Protein AF-A0A7J9TD72-F1 (afdb_monomer_lite)

Sequence (178 aa):
MTPKFLLITAFLVMVILLISGCVNEEKKDEHGLTIIENVEFSEDEKAKLSSLIENIPEEVKQEFNIKYEAWKETLDNPNLRIHSNPGMFTQSRQYEEFLSFCKEQDKTIWPLLFQKYERGDELVGRTLVNLTYNEYGSLLDEIRQESAKERYTAEGTYIAPSEDAIRMKYIKKLLALI

Structure (mmCIF, N/CA/C/O backbone):
data_AF-A0A7J9TD72-F1
#
_entry.id   AF-A0A7J9TD72-F1
#
loop_
_atom_site.group_PDB
_atom_site.id
_atom_site.type_symbol
_atom_site.label_atom_id
_atom_site.label_alt_id
_atom_site.label_comp_id
_atom_site.label_asym_id
_atom_site.label_entity_id
_atom_site.label_seq_id
_atom_site.pdbx_PDB_ins_code
_atom_site.Cartn_x
_atom_site.Cartn_y
_atom_site.Cartn_z
_atom_site.occupancy
_atom_site.B_iso_or_equiv
_atom_site.auth_seq_id
_atom_site.auth_comp_id
_atom_site.auth_asym_id
_atom_site.auth_atom_id
_atom_site.pdbx_PDB_model_num
ATOM 1 N N . MET A 1 1 ? 32.103 6.040 48.381 1.00 39.16 1 MET A N 1
ATOM 2 C CA . MET A 1 1 ? 32.129 6.828 47.128 1.00 39.16 1 MET A CA 1
ATOM 3 C C . MET A 1 1 ? 31.887 5.843 45.987 1.00 39.16 1 MET A C 1
ATOM 5 O O . MET A 1 1 ? 32.727 4.990 45.790 1.00 39.16 1 MET A O 1
ATOM 9 N N . THR A 1 2 ? 30.763 5.749 45.285 1.00 39.28 2 THR A N 1
ATOM 10 C CA . THR A 1 2 ? 29.435 6.377 45.365 1.00 39.28 2 THR A CA 1
ATOM 11 C C . THR A 1 2 ? 28.511 5.481 44.523 1.00 39.28 2 THR A C 1
ATOM 13 O O . THR A 1 2 ? 28.881 5.181 43.389 1.00 39.28 2 THR A O 1
ATOM 16 N N . PRO A 1 3 ? 27.316 5.092 44.997 1.00 42.97 3 PRO A N 1
ATOM 17 C CA . PRO A 1 3 ? 26.361 4.267 44.250 1.00 42.97 3 PRO A CA 1
ATOM 18 C C . PRO A 1 3 ? 25.538 5.130 43.272 1.00 42.97 3 PRO A C 1
ATOM 20 O O . PRO A 1 3 ? 24.316 5.060 43.236 1.00 42.97 3 PRO A O 1
ATOM 23 N N . LYS A 1 4 ? 26.202 6.025 42.527 1.00 41.34 4 LYS A N 1
ATOM 24 C CA . LYS A 1 4 ? 25.536 7.047 41.697 1.00 41.34 4 LYS A CA 1
ATOM 25 C C . LYS A 1 4 ? 25.408 6.667 40.220 1.00 41.34 4 LYS A C 1
ATOM 27 O O . LYS A 1 4 ? 24.563 7.232 39.543 1.00 41.34 4 LYS A O 1
ATOM 32 N N . PHE A 1 5 ? 26.184 5.700 39.727 1.00 38.22 5 PHE A N 1
ATOM 33 C CA . PHE A 1 5 ? 26.177 5.354 38.298 1.00 38.22 5 PHE A CA 1
ATOM 34 C C . PHE A 1 5 ? 25.065 4.381 37.884 1.00 38.22 5 PHE A C 1
ATOM 36 O O . PHE A 1 5 ? 24.598 4.465 36.755 1.00 38.22 5 PHE A O 1
ATOM 43 N N . LEU A 1 6 ? 24.576 3.524 38.789 1.00 40.19 6 LEU A N 1
ATOM 44 C CA . LEU A 1 6 ? 23.451 2.623 38.490 1.00 40.19 6 LEU A CA 1
ATOM 45 C C . LEU A 1 6 ? 22.074 3.304 38.575 1.00 40.19 6 LEU A C 1
ATOM 47 O O . LEU A 1 6 ? 21.118 2.818 37.981 1.00 40.19 6 LEU A O 1
ATOM 51 N N . LEU A 1 7 ? 21.961 4.434 39.281 1.00 42.06 7 LEU A N 1
ATOM 52 C CA . LEU A 1 7 ? 20.689 5.157 39.399 1.00 42.06 7 LEU A CA 1
ATOM 53 C C . LEU A 1 7 ? 20.372 5.999 38.150 1.00 42.06 7 LEU A C 1
ATOM 55 O O . LEU A 1 7 ? 19.205 6.205 37.834 1.00 42.06 7 LEU A O 1
ATOM 59 N N . ILE A 1 8 ? 21.399 6.469 37.431 1.00 41.84 8 ILE A N 1
ATOM 60 C CA . ILE A 1 8 ? 21.234 7.357 36.268 1.00 41.84 8 ILE A CA 1
ATOM 61 C C . ILE A 1 8 ? 20.749 6.575 35.040 1.00 41.84 8 ILE A C 1
ATOM 63 O O . ILE A 1 8 ? 19.902 7.070 34.302 1.00 41.84 8 ILE A O 1
ATOM 67 N N . THR A 1 9 ? 21.203 5.334 34.847 1.00 43.06 9 THR A N 1
ATOM 68 C CA . THR A 1 9 ? 20.727 4.480 33.746 1.00 43.06 9 THR A CA 1
ATOM 69 C C . THR A 1 9 ? 19.297 3.990 33.966 1.00 43.06 9 THR A C 1
ATOM 71 O O . THR A 1 9 ? 18.524 3.959 33.014 1.00 43.06 9 THR A O 1
ATOM 74 N N . ALA A 1 10 ? 18.898 3.705 35.210 1.00 41.12 10 ALA A N 1
ATOM 75 C CA . ALA A 1 10 ? 17.510 3.360 35.524 1.00 41.12 10 ALA A CA 1
ATOM 76 C C . ALA A 1 10 ? 16.548 4.548 35.319 1.00 41.12 10 ALA A C 1
ATOM 78 O O . ALA A 1 10 ? 15.456 4.360 34.789 1.00 41.12 10 ALA A O 1
ATOM 79 N N . PHE A 1 11 ? 16.963 5.776 35.657 1.00 40.00 11 PHE A N 1
ATOM 80 C CA . PHE A 1 11 ? 16.148 6.974 35.414 1.00 40.00 11 PHE A CA 1
ATOM 81 C C . PHE A 1 11 ? 16.040 7.326 33.925 1.00 40.00 11 PHE A C 1
ATOM 83 O O . PHE A 1 11 ? 14.970 7.728 33.480 1.00 40.00 11 PHE A O 1
ATOM 90 N N . LEU A 1 12 ? 17.101 7.136 33.132 1.00 37.69 12 LEU A N 1
ATOM 91 C CA . LEU A 1 12 ? 17.058 7.422 31.694 1.00 37.69 12 LEU A CA 1
ATOM 92 C C . LEU A 1 12 ? 16.173 6.418 30.933 1.00 37.69 12 LEU A C 1
ATOM 94 O O . LEU A 1 12 ? 15.412 6.817 30.059 1.00 37.69 12 LEU A O 1
ATOM 98 N N . VAL A 1 13 ? 16.207 5.133 31.308 1.00 42.00 13 VAL A N 1
ATOM 99 C CA . VAL A 1 13 ? 15.329 4.104 30.719 1.00 42.00 13 VAL A CA 1
ATOM 100 C C . VAL A 1 13 ? 13.871 4.305 31.151 1.00 42.00 13 VAL A C 1
ATOM 102 O O . VAL A 1 13 ? 12.967 4.125 30.342 1.00 42.00 13 VAL A O 1
ATOM 105 N N . MET A 1 14 ? 13.624 4.763 32.382 1.00 34.91 14 MET A N 1
ATOM 106 C CA . MET A 1 14 ? 12.268 5.061 32.858 1.00 34.91 14 MET A CA 1
ATOM 107 C C . MET A 1 14 ? 11.686 6.343 32.234 1.00 34.91 14 MET A C 1
ATOM 109 O O . MET A 1 14 ? 10.490 6.392 31.975 1.00 34.91 14 MET A O 1
ATOM 113 N N . VAL A 1 15 ? 12.512 7.351 31.921 1.00 36.28 15 VAL A N 1
ATOM 114 C CA . VAL A 1 15 ? 12.070 8.560 31.196 1.00 36.28 15 VAL A CA 1
ATOM 115 C C . VAL A 1 15 ? 11.823 8.271 29.710 1.00 36.28 15 VAL A C 1
ATOM 117 O O . VAL A 1 15 ? 10.880 8.818 29.149 1.00 36.28 15 VAL A O 1
ATOM 120 N N . ILE A 1 16 ? 12.576 7.359 29.084 1.00 36.72 16 ILE A N 1
ATOM 121 C CA . ILE A 1 16 ? 12.292 6.909 27.707 1.00 36.72 16 ILE A CA 1
ATOM 122 C C . ILE A 1 16 ? 11.006 6.063 27.657 1.00 36.72 16 ILE A C 1
ATOM 124 O O . ILE A 1 16 ? 10.198 6.231 26.747 1.00 36.72 16 ILE A O 1
ATOM 128 N N . LEU A 1 17 ? 10.745 5.230 28.671 1.00 32.09 17 LEU A N 1
ATOM 129 C CA . LEU A 1 17 ? 9.499 4.455 28.772 1.00 32.09 17 LEU A CA 1
ATOM 130 C C . LEU A 1 17 ? 8.261 5.303 29.122 1.00 32.09 17 LEU A C 1
ATOM 132 O O . LEU A 1 17 ? 7.143 4.854 28.889 1.00 32.09 17 LEU A O 1
ATOM 136 N N . LEU A 1 18 ? 8.435 6.524 29.640 1.00 29.31 18 LEU A N 1
ATOM 137 C CA . LEU A 1 18 ? 7.330 7.434 29.974 1.00 29.31 18 LEU A CA 1
ATOM 138 C C . LEU A 1 18 ? 6.927 8.382 28.830 1.00 29.31 18 LEU A C 1
ATOM 140 O O . LEU A 1 18 ? 5.897 9.039 28.945 1.00 29.31 18 LEU A O 1
ATOM 144 N N . ILE A 1 19 ? 7.685 8.436 27.727 1.00 37.47 19 ILE A N 1
ATOM 145 C CA . ILE A 1 19 ? 7.342 9.254 26.543 1.00 37.47 19 ILE A CA 1
ATOM 146 C C . ILE A 1 19 ? 6.646 8.417 25.453 1.00 37.47 19 ILE A C 1
ATOM 148 O O . ILE A 1 19 ? 5.961 8.968 24.601 1.00 37.47 19 ILE A O 1
ATOM 152 N N . SER A 1 20 ? 6.710 7.083 25.516 1.00 36.78 20 SER A N 1
ATOM 153 C CA . SER A 1 20 ? 6.020 6.197 24.561 1.00 36.78 20 SER A CA 1
ATOM 154 C C . SER A 1 20 ? 4.593 5.818 24.986 1.00 36.78 20 SER A C 1
ATOM 156 O O . SER A 1 20 ? 4.049 4.808 24.538 1.00 36.78 20 SER A O 1
ATOM 158 N N . GLY A 1 21 ? 3.978 6.604 25.871 1.00 31.91 21 GLY A N 1
ATOM 159 C CA . GLY A 1 21 ? 2.537 6.558 26.074 1.00 31.91 21 GLY A CA 1
ATOM 160 C C . GLY A 1 21 ? 1.872 7.292 24.922 1.00 31.91 21 GLY A C 1
ATOM 161 O O . GLY A 1 21 ? 1.885 8.513 24.929 1.00 31.91 21 GLY A O 1
ATOM 162 N N . CYS A 1 22 ? 1.353 6.537 23.951 1.00 35.88 22 CYS A N 1
ATOM 163 C CA . CYS A 1 22 ? 0.403 6.927 22.905 1.00 35.88 22 CYS A CA 1
ATOM 164 C C . CYS A 1 22 ? -0.068 8.391 22.964 1.00 35.88 22 CYS A C 1
ATOM 166 O O . CYS A 1 22 ? -1.160 8.675 23.456 1.00 35.88 22 CYS A O 1
ATOM 168 N N . VAL A 1 23 ? 0.727 9.322 22.439 1.00 31.23 23 VAL A N 1
ATOM 169 C CA . VAL A 1 23 ? 0.211 10.634 22.057 1.00 31.23 23 VAL A CA 1
ATOM 170 C C . VAL A 1 23 ? 0.023 10.573 20.553 1.00 31.23 23 VAL A C 1
ATOM 172 O O . VAL A 1 23 ? 0.911 10.924 19.785 1.00 31.23 23 VAL A O 1
ATOM 175 N N . ASN A 1 24 ? -1.149 10.082 20.142 1.00 42.00 24 ASN A N 1
ATOM 176 C CA . ASN A 1 24 ? -1.701 10.463 18.851 1.00 42.00 24 ASN A CA 1
ATOM 177 C C . ASN A 1 24 ? -1.865 11.983 18.926 1.00 42.00 24 ASN A C 1
ATOM 179 O O . ASN A 1 24 ? -2.716 12.467 19.673 1.00 42.00 24 ASN A O 1
ATOM 183 N N . GLU A 1 25 ? -1.024 12.750 18.237 1.00 39.91 25 GLU A N 1
ATOM 184 C CA . GLU A 1 25 ? -1.244 14.190 18.123 1.00 39.91 25 GLU A CA 1
ATOM 185 C C . GLU A 1 25 ? -2.532 14.416 17.318 1.00 39.91 25 GLU A C 1
ATOM 187 O O . GLU A 1 25 ? -2.548 14.417 16.088 1.00 39.91 25 GLU A O 1
ATOM 192 N N . GLU A 1 26 ? -3.651 14.551 18.030 1.00 53.72 26 GLU A N 1
ATOM 193 C CA . GLU A 1 26 ? -4.942 14.914 17.459 1.00 53.72 26 GLU A CA 1
ATOM 194 C C . GLU A 1 26 ? -4.851 16.332 16.889 1.00 53.72 26 GLU A C 1
ATOM 196 O O . GLU A 1 26 ? -4.819 17.322 17.626 1.00 53.72 26 GLU A O 1
ATOM 201 N N . LYS A 1 27 ? -4.840 16.454 15.559 1.00 53.47 27 LYS A N 1
ATOM 202 C CA . LYS A 1 27 ? -5.007 17.754 14.906 1.00 53.47 27 LYS A CA 1
ATOM 203 C C . LYS A 1 27 ? -6.467 18.182 15.052 1.00 53.47 27 LYS A C 1
ATOM 205 O O . LYS A 1 27 ? -7.355 17.615 14.412 1.00 53.47 27 LYS A O 1
ATOM 210 N N . LYS A 1 28 ? -6.702 19.171 15.915 1.00 57.25 28 LYS A N 1
ATOM 211 C CA . LYS A 1 28 ? -8.004 19.821 16.110 1.00 57.25 28 LYS A CA 1
ATOM 212 C C . LYS A 1 28 ? -8.121 21.043 15.203 1.00 57.25 28 LYS A C 1
ATOM 214 O O . LYS A 1 28 ? -7.127 21.733 14.976 1.00 57.25 28 LYS A O 1
ATOM 219 N N . ASP A 1 29 ? -9.319 21.304 14.683 1.00 62.62 29 ASP A N 1
ATOM 220 C CA . ASP A 1 29 ? -9.607 22.588 14.036 1.00 62.62 29 ASP A CA 1
ATOM 221 C C . ASP A 1 29 ? -9.551 23.745 15.054 1.00 62.62 29 ASP A C 1
ATOM 223 O O . ASP A 1 29 ? -9.560 23.526 16.267 1.00 62.62 29 ASP A O 1
ATOM 227 N N . GLU A 1 30 ? -9.486 24.993 14.575 1.00 56.44 30 GLU A N 1
ATOM 228 C CA . GLU A 1 30 ? -9.341 26.201 15.416 1.00 56.44 30 GLU A CA 1
ATOM 229 C C . GLU A 1 30 ? -10.465 26.381 16.458 1.00 56.44 30 GLU A C 1
ATOM 231 O O . GLU A 1 30 ? -10.365 27.218 17.356 1.00 56.44 30 GLU A O 1
ATOM 236 N N . HIS A 1 31 ? -11.533 25.587 16.359 1.00 59.22 31 HIS A N 1
ATOM 237 C CA . HIS A 1 31 ? -12.685 25.618 17.250 1.00 59.22 31 HIS A CA 1
ATOM 238 C C . HIS A 1 31 ? -12.774 24.398 18.181 1.00 59.22 31 HIS A C 1
ATOM 240 O O . HIS A 1 31 ? -13.620 24.391 19.074 1.00 59.22 31 HIS A O 1
ATOM 246 N N . GLY A 1 32 ? -11.911 23.388 18.018 1.00 63.19 32 GLY A N 1
ATOM 247 C CA . GLY A 1 32 ? -11.932 22.152 18.806 1.00 63.19 32 GLY A CA 1
ATOM 248 C C . GLY A 1 32 ? -13.174 21.285 18.575 1.00 63.19 32 GLY A C 1
ATOM 249 O O . GLY A 1 32 ? -13.453 20.407 19.389 1.00 63.19 32 GLY A O 1
ATOM 250 N N . LEU A 1 33 ? -13.924 21.546 17.500 1.00 70.00 33 LEU A N 1
ATOM 251 C CA . LEU A 1 33 ? -15.187 20.875 17.169 1.00 70.00 33 LEU A CA 1
ATOM 252 C C . LEU A 1 33 ? -14.975 19.687 16.225 1.00 70.00 33 LEU A C 1
ATOM 254 O O . LEU A 1 33 ? -15.833 18.802 16.154 1.00 70.00 33 LEU A O 1
ATOM 258 N N . THR A 1 34 ? -13.824 19.655 15.550 1.00 76.50 34 THR A N 1
ATOM 259 C CA . THR A 1 34 ? -13.423 18.574 14.651 1.00 76.50 34 THR A CA 1
ATOM 260 C C . THR A 1 34 ? -12.056 18.026 15.033 1.00 76.50 34 THR A C 1
ATOM 262 O O . THR A 1 34 ? -11.097 18.782 15.193 1.00 76.50 34 THR A O 1
ATOM 265 N N . ILE A 1 35 ? -11.956 16.701 15.111 1.00 82.62 35 ILE A N 1
ATOM 266 C CA . ILE A 1 35 ? -10.694 15.961 15.183 1.00 82.62 35 ILE A CA 1
ATOM 267 C C . ILE A 1 35 ? -10.451 15.337 13.808 1.00 82.62 35 ILE A C 1
ATOM 269 O O . ILE A 1 35 ? -11.309 14.618 13.290 1.00 82.62 35 ILE A O 1
ATOM 273 N N . ILE A 1 36 ? -9.293 15.610 13.206 1.00 83.25 36 ILE A N 1
ATOM 274 C CA . ILE A 1 36 ? -8.854 14.887 12.008 1.00 83.25 36 ILE A CA 1
ATOM 275 C C . ILE A 1 36 ? -8.334 13.529 12.463 1.00 83.25 36 ILE A C 1
ATOM 277 O O . ILE A 1 36 ? -7.409 13.456 13.272 1.00 83.25 36 ILE A O 1
ATOM 281 N N . GLU A 1 37 ? -8.929 12.458 11.945 1.00 85.88 37 GLU A N 1
ATOM 282 C CA . GLU A 1 37 ? -8.483 11.111 12.271 1.00 85.88 37 GLU A CA 1
ATOM 283 C C . GLU A 1 37 ? -7.032 10.900 11.810 1.00 85.88 37 GLU A C 1
ATOM 285 O O . GLU A 1 37 ? -6.706 11.124 10.638 1.00 85.88 37 GLU A O 1
ATOM 290 N N . ASN A 1 38 ? -6.185 10.446 12.738 1.00 87.69 38 ASN A N 1
ATOM 291 C CA . ASN A 1 38 ? -4.838 9.955 12.474 1.00 87.69 38 ASN A CA 1
ATOM 292 C C . ASN A 1 38 ? -4.771 8.469 12.838 1.00 87.69 38 ASN A C 1
ATOM 294 O O . ASN A 1 38 ? -5.248 8.061 13.898 1.00 87.69 38 ASN A O 1
ATOM 298 N N . VAL A 1 39 ? -4.189 7.661 11.957 1.00 92.06 39 VAL A N 1
ATOM 299 C CA . VAL A 1 39 ? -4.042 6.217 12.144 1.00 92.06 39 VAL A CA 1
ATOM 300 C C . VAL A 1 39 ? -2.599 5.870 11.849 1.00 92.06 39 VAL A C 1
ATOM 302 O O . VAL A 1 39 ? -2.078 6.233 10.800 1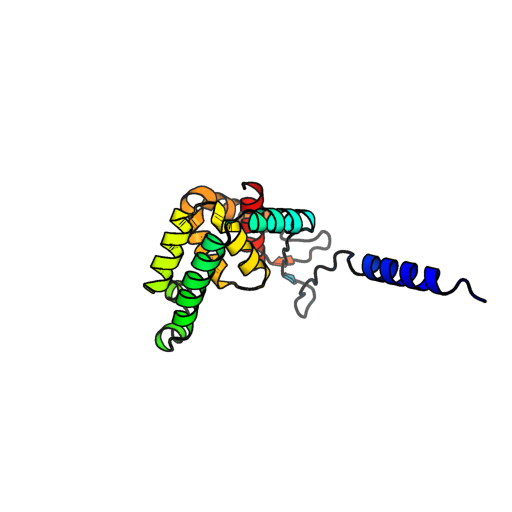.00 92.06 39 VAL A O 1
ATOM 305 N N . GLU A 1 40 ? -1.984 5.123 12.756 1.00 94.50 40 GLU A N 1
ATOM 306 C CA . GLU A 1 40 ? -0.602 4.665 12.645 1.00 94.50 40 GLU A CA 1
ATOM 307 C C . GLU A 1 40 ? -0.527 3.155 12.896 1.00 94.50 40 GLU A C 1
ATOM 309 O O . GLU A 1 40 ? -1.483 2.523 13.379 1.00 94.50 40 GLU A O 1
ATOM 314 N N . PHE A 1 41 ? 0.615 2.561 12.550 1.00 96.38 41 PHE A N 1
ATOM 315 C CA . PHE A 1 41 ? 0.915 1.197 12.959 1.00 96.38 41 PHE A CA 1
ATOM 316 C C . PHE A 1 41 ? 1.133 1.121 14.473 1.00 96.38 41 PHE A C 1
ATOM 318 O O . PHE A 1 41 ? 1.808 1.968 15.059 1.00 96.38 41 PHE A O 1
ATOM 325 N N . SER A 1 42 ? 0.598 0.075 15.098 1.00 97.00 42 SER A N 1
ATOM 326 C CA . SER A 1 42 ? 0.988 -0.313 16.451 1.00 97.00 42 SER A CA 1
ATOM 327 C C . SER A 1 42 ? 2.422 -0.846 16.460 1.00 97.00 42 SER A C 1
ATOM 329 O O . SER A 1 42 ? 2.972 -1.212 15.421 1.00 97.00 42 SER A O 1
ATOM 331 N N . GLU A 1 43 ? 3.028 -0.953 17.640 1.00 97.12 43 GLU A N 1
ATOM 332 C CA . GLU A 1 43 ? 4.375 -1.523 17.767 1.00 97.12 43 GLU A CA 1
ATOM 333 C C . GLU A 1 43 ? 4.446 -2.977 17.270 1.00 97.12 43 GLU A C 1
ATOM 335 O O . GLU A 1 43 ? 5.402 -3.351 16.592 1.00 97.12 43 GLU A O 1
ATOM 340 N N . ASP A 1 44 ? 3.396 -3.773 17.500 1.00 98.00 44 ASP A N 1
ATOM 341 C CA . ASP A 1 44 ? 3.304 -5.143 16.979 1.00 98.00 44 ASP A CA 1
ATOM 342 C C . ASP A 1 44 ? 3.224 -5.165 15.444 1.00 98.00 44 ASP A C 1
ATOM 344 O O . ASP A 1 44 ? 3.853 -5.999 14.788 1.00 98.00 44 ASP A O 1
ATOM 348 N N . GLU A 1 45 ? 2.481 -4.230 14.845 1.00 98.44 45 GLU A N 1
ATOM 349 C CA . GLU A 1 45 ? 2.383 -4.095 13.389 1.00 98.44 45 GLU A CA 1
ATOM 350 C C . GLU A 1 45 ? 3.707 -3.621 12.777 1.00 98.44 45 GLU A C 1
ATOM 352 O O . GLU A 1 45 ? 4.119 -4.156 11.748 1.00 98.44 45 GLU A O 1
ATOM 357 N N . LYS A 1 46 ? 4.422 -2.689 13.425 1.00 98.12 46 LYS A N 1
ATOM 358 C CA . LYS A 1 46 ? 5.767 -2.253 13.007 1.00 98.12 46 LYS A CA 1
ATOM 359 C C . LYS A 1 46 ? 6.784 -3.388 13.095 1.00 98.12 46 LYS A C 1
ATOM 361 O O . LYS A 1 46 ? 7.603 -3.556 12.187 1.00 98.12 46 LYS A O 1
ATOM 366 N N . ALA A 1 47 ? 6.725 -4.190 14.158 1.00 98.12 47 ALA A N 1
ATOM 367 C CA . ALA A 1 47 ? 7.582 -5.359 14.327 1.00 98.12 47 ALA A CA 1
ATOM 368 C C . ALA A 1 47 ? 7.301 -6.414 13.248 1.00 98.12 47 ALA A C 1
ATOM 370 O O . ALA A 1 47 ? 8.231 -6.910 12.606 1.00 98.12 47 ALA A O 1
ATOM 371 N N . LYS A 1 48 ? 6.018 -6.697 12.980 1.00 98.38 48 LYS A N 1
ATOM 372 C CA . LYS A 1 48 ? 5.599 -7.583 11.888 1.00 98.38 48 LYS A CA 1
ATOM 373 C C . LYS A 1 48 ? 6.096 -7.071 10.537 1.00 98.38 48 LYS A C 1
ATOM 375 O O . LYS A 1 48 ? 6.707 -7.828 9.785 1.00 98.38 48 LYS A O 1
ATOM 380 N N . LEU A 1 49 ? 5.873 -5.791 10.242 1.00 98.31 49 LEU A N 1
ATOM 381 C CA . LEU A 1 49 ? 6.308 -5.155 9.001 1.00 98.31 49 LEU A CA 1
ATOM 382 C C . LEU A 1 49 ? 7.826 -5.266 8.812 1.00 98.31 49 LEU A C 1
ATOM 384 O O . LEU A 1 49 ? 8.285 -5.654 7.740 1.00 98.31 49 LEU A O 1
ATOM 388 N N . SER A 1 50 ? 8.599 -4.981 9.860 1.00 98.19 50 SER A N 1
ATOM 389 C CA . SER A 1 50 ? 10.062 -5.070 9.830 1.00 98.19 50 SER A CA 1
ATOM 390 C C . SER A 1 50 ? 10.533 -6.493 9.533 1.00 98.19 50 SER A C 1
ATOM 392 O O . SER A 1 50 ? 11.347 -6.687 8.634 1.00 98.19 50 SER A O 1
ATOM 394 N N . SER A 1 51 ? 9.955 -7.496 10.201 1.00 98.38 51 SER A N 1
ATOM 395 C CA . SER A 1 51 ? 10.285 -8.904 9.957 1.00 98.38 51 SER A CA 1
ATOM 396 C C . SER A 1 51 ? 9.954 -9.347 8.527 1.00 98.38 51 SER A C 1
ATOM 398 O O . SER A 1 51 ? 10.749 -10.036 7.886 1.00 98.38 51 SER A O 1
ATOM 400 N N . LEU A 1 52 ? 8.810 -8.922 7.981 1.00 98.56 52 LEU A N 1
ATOM 401 C CA . LEU A 1 52 ? 8.454 -9.209 6.589 1.00 98.56 52 LEU A CA 1
ATOM 402 C C . LEU A 1 52 ? 9.466 -8.599 5.613 1.00 98.56 52 LEU A C 1
ATOM 404 O O . LEU A 1 52 ? 9.886 -9.2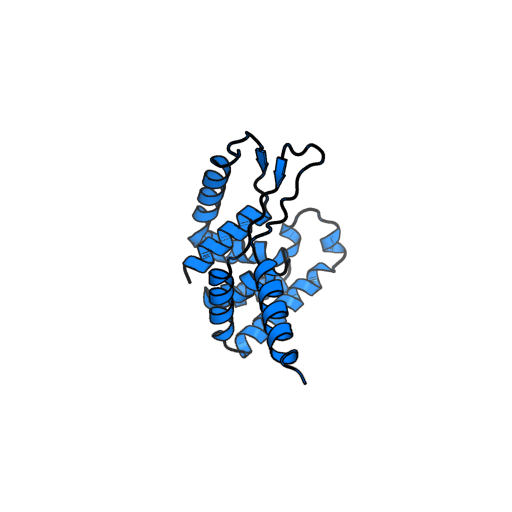70 4.675 1.00 98.56 52 LEU A O 1
ATOM 408 N N . ILE A 1 53 ? 9.900 -7.359 5.854 1.00 98.38 53 ILE A N 1
ATOM 409 C CA . ILE A 1 53 ? 10.897 -6.677 5.018 1.00 98.38 53 ILE A CA 1
ATOM 410 C C . ILE A 1 53 ? 12.261 -7.362 5.108 1.00 98.38 53 ILE A C 1
ATOM 412 O O . ILE A 1 53 ? 12.928 -7.519 4.086 1.00 98.38 53 ILE A O 1
ATOM 416 N N . GLU A 1 54 ? 12.695 -7.787 6.294 1.00 98.19 54 GLU A N 1
ATOM 417 C CA . GLU A 1 54 ? 13.968 -8.495 6.479 1.00 98.19 54 GLU A CA 1
ATOM 418 C C . GLU A 1 54 ? 14.056 -9.756 5.613 1.00 98.19 54 GLU A C 1
ATOM 420 O O . GLU A 1 54 ? 15.103 -10.006 5.019 1.00 98.19 54 GLU A O 1
ATOM 425 N N . ASN A 1 55 ? 12.940 -10.469 5.449 1.00 97.31 55 ASN A N 1
ATOM 426 C CA . ASN A 1 55 ? 12.859 -11.701 4.664 1.00 97.31 55 ASN A CA 1
ATOM 427 C C . ASN A 1 55 ? 12.821 -11.496 3.138 1.00 97.31 55 ASN A C 1
ATOM 429 O O . ASN A 1 55 ? 12.930 -12.472 2.394 1.00 97.31 55 ASN A O 1
ATOM 433 N N . ILE A 1 56 ? 12.670 -10.262 2.646 1.00 98.25 56 ILE A N 1
ATOM 434 C CA . ILE A 1 56 ? 12.711 -9.989 1.203 1.00 98.25 56 ILE A CA 1
ATOM 435 C C . ILE A 1 56 ? 14.176 -10.070 0.723 1.00 98.25 56 ILE A C 1
ATOM 437 O O . ILE A 1 56 ? 15.036 -9.414 1.326 1.00 98.25 56 ILE A O 1
ATOM 441 N N . PRO A 1 57 ? 14.479 -10.817 -0.360 1.00 98.19 57 PRO A N 1
ATOM 442 C CA . PRO A 1 57 ? 15.824 -10.874 -0.931 1.00 98.19 57 PRO A CA 1
ATOM 443 C C . PRO A 1 57 ? 16.370 -9.484 -1.266 1.00 98.19 57 PRO A C 1
ATOM 445 O O . PRO A 1 57 ? 15.638 -8.605 -1.728 1.00 98.19 57 PRO A O 1
ATOM 448 N N . GLU A 1 58 ? 17.665 -9.281 -1.044 1.00 98.00 58 GLU A N 1
ATOM 449 C CA . GLU A 1 58 ? 18.294 -7.970 -1.215 1.00 98.00 58 GLU A CA 1
ATOM 450 C C . GLU A 1 58 ? 18.237 -7.499 -2.674 1.00 98.00 58 GLU A C 1
ATOM 452 O O . GLU A 1 58 ? 17.974 -6.329 -2.942 1.00 98.00 58 GLU A O 1
ATOM 457 N N . GLU A 1 59 ? 18.359 -8.418 -3.629 1.00 97.88 59 GLU A N 1
ATOM 458 C CA . GLU A 1 59 ? 18.244 -8.132 -5.059 1.00 97.88 59 GLU A CA 1
ATOM 459 C C . GLU A 1 59 ? 16.843 -7.608 -5.415 1.00 97.88 59 GLU A C 1
ATOM 461 O O . GLU A 1 59 ? 16.702 -6.685 -6.216 1.00 97.88 59 GLU A O 1
ATOM 466 N N . VAL A 1 60 ? 15.800 -8.142 -4.768 1.00 98.38 60 VAL A N 1
ATOM 467 C CA . VAL A 1 60 ? 14.411 -7.692 -4.953 1.00 98.38 60 VAL A CA 1
ATOM 468 C C . VAL A 1 60 ? 14.211 -6.301 -4.349 1.00 98.38 60 VAL A C 1
ATOM 470 O O . VAL A 1 60 ? 13.577 -5.452 -4.976 1.00 98.38 60 VAL A O 1
ATOM 473 N N . LYS A 1 61 ? 14.782 -6.024 -3.167 1.00 98.50 61 LYS A N 1
ATOM 474 C CA . LYS A 1 61 ? 14.750 -4.682 -2.548 1.00 98.50 61 LYS A CA 1
ATOM 475 C C . LYS A 1 61 ? 15.455 -3.643 -3.417 1.00 98.50 61 LYS A C 1
ATOM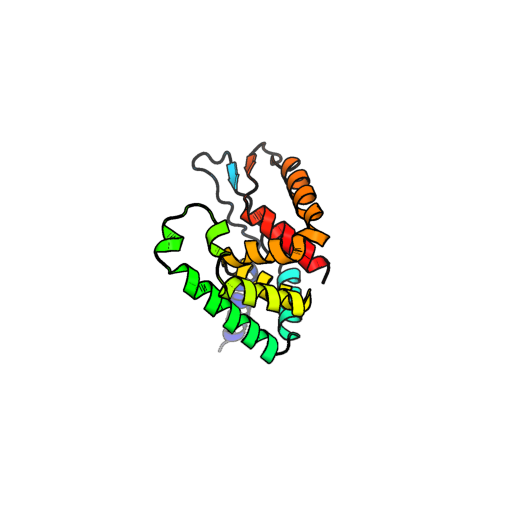 477 O O . LYS A 1 61 ? 14.961 -2.524 -3.565 1.00 98.50 61 LYS A O 1
ATOM 482 N N . GLN A 1 62 ? 16.603 -4.002 -3.982 1.00 98.44 62 GLN A N 1
ATOM 483 C CA . GLN A 1 62 ? 17.373 -3.126 -4.859 1.00 98.44 62 GLN A CA 1
ATOM 484 C C . GLN A 1 62 ? 16.609 -2.829 -6.146 1.00 98.44 62 GLN A C 1
ATOM 486 O O . GLN A 1 62 ? 16.428 -1.658 -6.476 1.00 98.44 62 GLN A O 1
ATOM 491 N N . GLU A 1 63 ? 16.087 -3.855 -6.819 1.00 98.56 63 GLU A N 1
ATOM 492 C CA . GLU A 1 63 ? 15.313 -3.675 -8.050 1.00 98.56 63 GLU A CA 1
ATOM 493 C C . GLU A 1 63 ? 14.042 -2.849 -7.805 1.00 98.56 63 GLU A C 1
ATOM 495 O O . GLU A 1 63 ? 13.727 -1.940 -8.577 1.00 98.56 63 GLU A O 1
ATOM 500 N N . PHE A 1 64 ? 13.353 -3.088 -6.684 1.00 98.50 64 PHE A N 1
ATOM 501 C CA . PHE A 1 64 ? 12.222 -2.271 -6.251 1.00 98.50 64 PHE A CA 1
ATOM 502 C C . PHE A 1 64 ? 12.597 -0.794 -6.139 1.00 98.50 64 PHE A C 1
ATOM 504 O O . PHE A 1 64 ? 11.912 0.056 -6.706 1.00 98.50 64 PHE A O 1
ATOM 511 N N . ASN A 1 65 ? 13.684 -0.482 -5.429 1.00 98.12 65 ASN A N 1
ATOM 512 C CA . ASN A 1 65 ? 14.124 0.896 -5.235 1.00 98.12 65 ASN A CA 1
ATOM 513 C C . ASN A 1 65 ? 14.566 1.542 -6.552 1.00 98.12 65 ASN A C 1
ATOM 515 O O . ASN A 1 65 ? 14.189 2.679 -6.806 1.00 98.12 65 ASN A O 1
ATOM 519 N N . ILE A 1 66 ? 15.289 0.823 -7.416 1.00 98.50 66 ILE A N 1
ATOM 520 C CA . ILE A 1 66 ? 15.706 1.327 -8.733 1.00 98.50 66 ILE A CA 1
ATOM 521 C C . ILE A 1 66 ? 14.484 1.728 -9.563 1.00 98.50 66 ILE A C 1
ATOM 523 O O . ILE A 1 66 ? 14.415 2.851 -10.064 1.00 98.50 66 ILE A O 1
ATOM 527 N N . LYS A 1 67 ? 13.491 0.839 -9.682 1.00 98.38 67 LYS A N 1
ATOM 528 C CA . LYS A 1 67 ? 12.275 1.122 -10.457 1.00 98.38 67 LYS A CA 1
ATOM 529 C C . LYS A 1 67 ? 11.416 2.209 -9.813 1.00 98.38 67 LYS A C 1
ATOM 531 O O . LYS A 1 67 ? 10.836 3.029 -10.522 1.00 98.38 67 LYS A O 1
ATOM 536 N N . TYR A 1 68 ? 11.345 2.230 -8.483 1.00 97.19 68 TYR A N 1
ATOM 537 C CA . TYR A 1 68 ? 10.612 3.249 -7.743 1.00 97.19 68 TYR A CA 1
ATOM 538 C C . TYR A 1 68 ? 11.206 4.646 -7.945 1.00 97.19 68 TYR A C 1
ATOM 540 O O . TYR A 1 68 ? 10.476 5.574 -8.287 1.00 97.19 68 TYR A O 1
ATOM 548 N N . GLU A 1 69 ? 12.521 4.801 -7.779 1.00 96.06 69 GLU A N 1
ATOM 549 C CA . GLU A 1 69 ? 13.188 6.092 -7.967 1.00 96.06 69 GLU A CA 1
ATOM 550 C C . GLU A 1 69 ? 13.117 6.538 -9.433 1.00 96.06 69 GLU A C 1
ATOM 552 O O . GLU A 1 69 ? 12.786 7.691 -9.698 1.00 96.06 69 GLU A O 1
ATOM 557 N N . ALA A 1 70 ? 13.273 5.620 -10.396 1.00 95.44 70 ALA A N 1
ATOM 558 C CA . ALA A 1 70 ? 13.070 5.925 -11.814 1.00 95.44 70 ALA A CA 1
ATOM 559 C C . ALA A 1 70 ? 11.652 6.445 -12.112 1.00 95.44 70 ALA A C 1
ATOM 561 O O . ALA A 1 70 ? 11.479 7.344 -12.935 1.00 95.44 70 ALA A O 1
ATOM 562 N N . TRP A 1 71 ? 10.621 5.907 -11.451 1.00 94.94 71 TRP A N 1
ATOM 563 C CA . TRP A 1 71 ? 9.272 6.465 -11.538 1.00 94.94 71 TRP A CA 1
ATOM 564 C C . TRP A 1 71 ? 9.193 7.848 -10.884 1.00 94.94 71 TRP A C 1
ATOM 566 O O . TRP A 1 71 ? 8.673 8.783 -11.497 1.00 94.94 71 TRP A O 1
ATOM 576 N N . LYS A 1 72 ? 9.734 8.007 -9.678 1.00 91.69 72 LYS A N 1
ATOM 577 C CA . LYS A 1 72 ? 9.698 9.262 -8.924 1.00 91.69 72 LYS A CA 1
ATOM 578 C C . LYS A 1 72 ? 10.361 10.422 -9.672 1.00 91.69 72 LYS A C 1
ATOM 580 O O . LYS A 1 72 ? 9.798 11.512 -9.703 1.00 91.69 72 LYS A O 1
ATOM 585 N N . GLU A 1 73 ? 11.470 10.176 -10.365 1.00 91.38 73 GLU A N 1
ATOM 586 C CA . GLU A 1 73 ? 12.137 11.161 -11.232 1.00 91.38 73 GLU A CA 1
ATOM 587 C C . GLU A 1 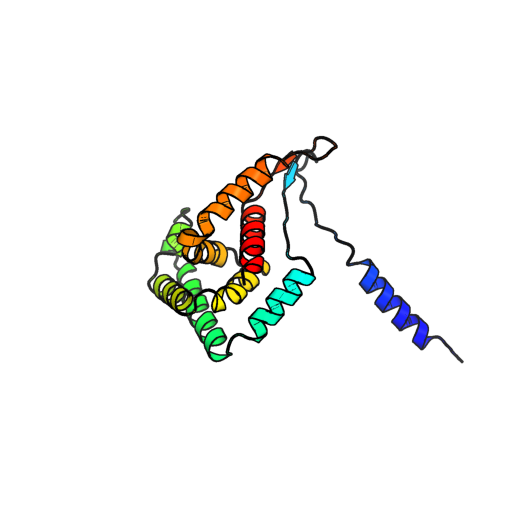73 ? 11.223 11.697 -12.345 1.00 91.38 73 GLU A C 1
ATOM 589 O O . GLU A 1 73 ? 11.368 12.837 -12.788 1.00 91.38 73 GLU A O 1
ATOM 594 N N . THR A 1 74 ? 10.232 10.915 -12.792 1.00 88.94 74 THR A N 1
ATOM 595 C CA . THR A 1 74 ? 9.277 11.394 -13.803 1.00 88.94 74 THR A CA 1
ATOM 596 C C . THR A 1 74 ? 8.345 12.478 -13.269 1.00 88.94 74 THR A C 1
ATOM 598 O O . THR A 1 74 ? 7.838 13.274 -14.059 1.00 88.94 74 THR A O 1
ATOM 601 N N . LEU A 1 75 ? 8.147 12.554 -11.949 1.00 83.50 75 LEU A N 1
ATOM 602 C CA . LEU A 1 75 ? 7.224 13.493 -11.305 1.00 83.50 75 LEU A CA 1
ATOM 603 C C . LEU A 1 75 ? 7.747 14.932 -11.307 1.00 83.50 75 LEU A C 1
ATOM 605 O O . LEU A 1 75 ? 6.953 15.874 -11.307 1.00 83.50 75 LEU A O 1
ATOM 609 N N . ASP A 1 76 ? 9.066 15.109 -11.396 1.00 78.75 76 ASP A N 1
ATOM 610 C CA . ASP A 1 76 ? 9.697 16.424 -11.535 1.00 78.75 76 ASP A CA 1
ATOM 611 C C . ASP A 1 76 ? 9.494 17.037 -12.926 1.00 78.75 76 ASP A C 1
ATOM 613 O O . ASP A 1 76 ? 9.821 18.207 -13.147 1.00 78.75 76 ASP A O 1
ATOM 617 N N . ASN A 1 77 ? 8.900 16.291 -13.866 1.00 78.19 77 ASN A N 1
ATOM 618 C CA . ASN A 1 77 ? 8.557 16.803 -15.181 1.00 78.19 77 ASN A CA 1
ATOM 619 C C . ASN A 1 77 ? 7.558 17.975 -15.058 1.00 78.19 77 ASN A C 1
ATOM 621 O O . ASN A 1 77 ? 6.413 17.770 -14.634 1.00 78.19 77 ASN A O 1
ATOM 625 N N . PRO A 1 78 ? 7.929 19.197 -15.491 1.00 74.38 78 PRO A N 1
ATOM 626 C CA . PRO A 1 78 ? 7.058 20.369 -15.407 1.00 74.38 78 PRO A CA 1
ATOM 627 C C . PRO A 1 78 ? 5.699 20.166 -16.086 1.00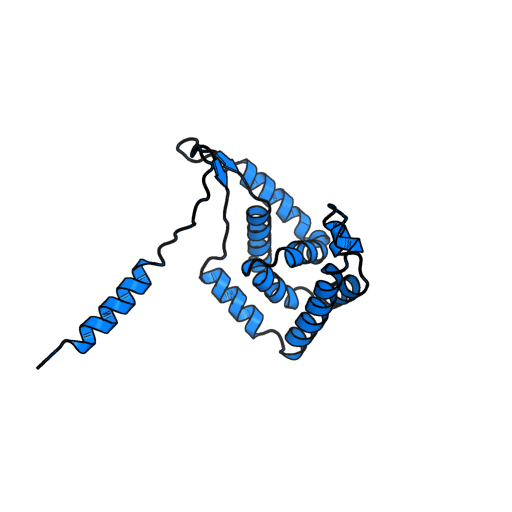 74.38 78 PRO A C 1
ATOM 629 O O . PRO A 1 78 ? 4.701 20.723 -15.635 1.00 74.38 78 PRO A O 1
ATOM 632 N N . ASN A 1 79 ? 5.639 19.322 -17.121 1.00 73.75 79 ASN A N 1
ATOM 633 C CA . ASN A 1 79 ? 4.406 19.013 -17.844 1.00 73.75 79 ASN A CA 1
ATOM 634 C C . ASN A 1 79 ? 3.427 18.148 -17.040 1.00 73.75 79 ASN A C 1
ATOM 636 O O . ASN A 1 79 ? 2.250 18.123 -17.370 1.00 73.75 79 ASN A O 1
ATOM 640 N N . LEU A 1 80 ? 3.874 17.445 -15.995 1.00 69.69 80 LEU A N 1
ATOM 641 C CA . LEU A 1 80 ? 2.978 16.717 -15.089 1.00 69.69 80 LEU A CA 1
ATOM 642 C C . LEU A 1 80 ? 2.495 17.614 -13.946 1.00 69.69 80 LEU A C 1
ATOM 644 O O . LEU A 1 80 ? 1.349 17.505 -13.517 1.00 69.69 80 LEU A O 1
ATOM 648 N N . ARG A 1 81 ? 3.335 18.558 -13.505 1.00 69.31 81 ARG A N 1
ATOM 649 C CA . ARG A 1 81 ? 3.047 19.474 -12.388 1.00 69.31 81 ARG A CA 1
ATOM 650 C C . ARG A 1 81 ? 1.933 20.484 -12.671 1.00 69.31 81 ARG A C 1
ATOM 652 O O . ARG A 1 81 ? 1.362 21.026 -11.730 1.00 69.31 81 ARG A O 1
ATOM 659 N N . ILE A 1 82 ? 1.617 20.742 -13.940 1.00 74.25 82 ILE A N 1
ATOM 660 C CA . ILE A 1 82 ? 0.503 21.624 -14.332 1.00 74.25 82 ILE A CA 1
ATOM 661 C C . ILE A 1 82 ? -0.874 20.981 -14.119 1.00 74.25 82 ILE A C 1
ATOM 663 O O . ILE A 1 82 ? -1.890 21.673 -14.182 1.00 74.25 82 ILE A O 1
ATOM 667 N N . HIS A 1 83 ? -0.930 19.668 -13.895 1.00 72.56 83 HIS A N 1
ATOM 668 C CA . HIS A 1 83 ? -2.183 18.946 -13.752 1.00 72.56 83 HIS A CA 1
ATOM 669 C C . HIS A 1 83 ? -2.534 18.728 -12.281 1.00 72.56 83 HIS A C 1
ATOM 671 O O . HIS A 1 83 ? -1.772 18.139 -11.525 1.00 72.56 83 HIS A O 1
ATOM 677 N N . SER A 1 84 ? -3.749 19.119 -11.894 1.00 68.19 84 SER A N 1
ATOM 678 C CA . SER A 1 84 ? -4.295 18.832 -10.560 1.00 68.19 84 SER A CA 1
ATOM 679 C C . SER A 1 84 ? -4.782 17.390 -10.398 1.00 68.19 84 SER A C 1
ATOM 681 O O . SER A 1 84 ? -5.150 17.002 -9.298 1.00 68.19 84 SER A O 1
ATOM 683 N N . ASN A 1 85 ? -4.841 16.607 -11.483 1.00 74.88 85 ASN A N 1
ATOM 684 C CA . ASN A 1 85 ? -5.283 15.216 -11.444 1.00 74.88 85 ASN A CA 1
ATOM 685 C C . ASN A 1 85 ? -4.129 14.311 -10.970 1.00 74.88 85 ASN A C 1
ATOM 687 O O . ASN A 1 85 ? -3.195 14.094 -11.747 1.00 74.88 85 ASN A O 1
ATOM 691 N N . PRO A 1 86 ? -4.212 13.693 -9.775 1.00 69.62 86 PRO A N 1
ATOM 692 C CA . PRO A 1 86 ? -3.161 12.805 -9.269 1.00 69.62 86 PRO A CA 1
ATOM 693 C C . PRO A 1 86 ? -2.945 11.565 -10.147 1.00 69.62 86 PRO A C 1
ATOM 695 O O . PRO A 1 86 ? -1.903 10.918 -10.088 1.00 69.62 86 PRO A O 1
ATOM 698 N N . GLY A 1 87 ? -3.919 11.231 -11.002 1.00 74.44 87 GLY A N 1
ATOM 699 C CA . GLY A 1 87 ? -3.795 10.170 -11.995 1.00 74.44 87 GLY A CA 1
ATOM 700 C C . GLY A 1 87 ? -2.709 10.411 -13.042 1.00 74.44 87 GLY A C 1
ATOM 701 O O . GLY A 1 87 ? -2.237 9.447 -13.638 1.00 74.44 87 GLY A O 1
ATOM 702 N N . MET A 1 88 ? -2.269 11.656 -13.238 1.00 80.25 88 MET A N 1
ATOM 703 C CA . MET A 1 88 ? -1.173 11.975 -14.159 1.00 80.25 88 MET A CA 1
ATOM 704 C C . MET A 1 88 ? 0.171 11.424 -13.675 1.00 80.25 88 MET A C 1
ATOM 706 O O . MET A 1 88 ? 1.018 11.080 -14.493 1.00 80.25 88 MET A O 1
ATOM 710 N N . PHE A 1 89 ? 0.347 11.247 -12.362 1.00 79.00 89 PHE A N 1
ATOM 711 C CA . PHE A 1 89 ? 1.579 10.700 -11.787 1.00 79.00 89 PHE A CA 1
ATOM 712 C C . PHE A 1 89 ? 1.811 9.233 -12.144 1.00 79.00 89 PHE A C 1
ATOM 714 O O . PHE A 1 89 ? 2.924 8.745 -12.019 1.00 79.00 89 PHE A O 1
ATOM 721 N N . THR A 1 90 ? 0.785 8.528 -12.624 1.00 86.31 90 THR A N 1
ATOM 722 C CA . THR A 1 90 ? 0.887 7.128 -13.056 1.00 86.31 90 THR A CA 1
ATOM 723 C C . THR A 1 90 ? 0.957 6.971 -14.577 1.00 86.31 90 THR A C 1
ATOM 725 O O . THR A 1 90 ? 0.805 5.865 -15.079 1.00 86.31 90 THR A O 1
ATOM 728 N N . GLN A 1 91 ? 1.118 8.062 -15.331 1.00 85.94 91 GLN A N 1
ATOM 729 C CA . GLN A 1 91 ? 1.132 8.053 -16.800 1.00 85.94 91 GLN A CA 1
ATOM 730 C C . GLN A 1 91 ? 2.560 8.155 -17.350 1.00 85.94 91 GLN A C 1
ATOM 732 O O . GLN A 1 91 ? 2.883 9.045 -18.135 1.00 85.94 91 GLN A O 1
ATOM 737 N N . SER A 1 92 ? 3.435 7.248 -16.919 1.00 90.19 92 SER A N 1
ATOM 738 C CA . SER A 1 92 ? 4.796 7.133 -17.444 1.00 90.19 92 SER A CA 1
ATOM 739 C C . SER A 1 92 ? 5.181 5.671 -17.645 1.00 90.19 92 SER A C 1
ATOM 741 O O . SER A 1 92 ? 4.716 4.789 -16.924 1.00 90.19 92 SER A O 1
ATOM 743 N N . ARG A 1 93 ? 6.072 5.411 -18.608 1.00 94.00 93 ARG A N 1
ATOM 744 C CA . ARG A 1 93 ? 6.620 4.065 -18.838 1.00 94.00 93 ARG A CA 1
ATOM 745 C C . ARG A 1 93 ? 7.295 3.518 -17.576 1.00 94.00 93 ARG A C 1
ATOM 747 O O . ARG A 1 93 ? 7.168 2.344 -17.262 1.00 94.00 93 ARG A O 1
ATOM 754 N N . GLN A 1 94 ? 7.971 4.384 -16.827 1.00 95.50 94 GLN A N 1
ATOM 755 C CA . GLN A 1 94 ? 8.633 4.047 -15.570 1.00 95.50 94 GLN A CA 1
ATOM 756 C C . GLN A 1 94 ? 7.628 3.588 -14.509 1.00 95.50 94 GLN A C 1
ATOM 758 O O . GLN A 1 94 ? 7.895 2.627 -13.791 1.00 95.50 94 GLN A O 1
ATOM 763 N N . TYR A 1 95 ? 6.449 4.218 -14.444 1.00 95.19 95 TYR A N 1
ATOM 764 C CA . TYR A 1 95 ? 5.375 3.731 -13.584 1.00 95.19 95 TYR A CA 1
ATOM 765 C C . TYR A 1 95 ? 4.888 2.342 -14.005 1.00 95.19 95 TYR A C 1
ATOM 767 O O . TYR A 1 95 ? 4.707 1.473 -13.156 1.00 95.19 95 TYR A O 1
ATOM 775 N N . GLU A 1 96 ? 4.680 2.115 -15.303 1.00 95.62 96 GLU A N 1
ATOM 776 C CA . GLU A 1 96 ? 4.241 0.813 -15.818 1.00 95.62 96 GLU A CA 1
ATOM 777 C C . GLU A 1 96 ? 5.262 -0.292 -15.519 1.00 95.62 96 GLU A C 1
ATOM 779 O O . GLU A 1 96 ? 4.878 -1.383 -15.095 1.00 95.62 96 GLU A O 1
ATOM 784 N N . GLU A 1 97 ? 6.555 -0.004 -15.672 1.00 97.81 97 GLU A N 1
ATOM 785 C CA . GLU A 1 97 ? 7.650 -0.917 -15.329 1.00 97.81 97 GLU A CA 1
ATOM 786 C C . GLU A 1 97 ? 7.692 -1.214 -13.826 1.00 97.81 97 GLU A C 1
ATOM 788 O O . GLU A 1 97 ? 7.798 -2.375 -13.428 1.00 97.81 97 GLU A O 1
ATOM 793 N N . PHE A 1 98 ? 7.557 -0.185 -12.984 1.00 98.06 98 PHE A N 1
ATOM 794 C CA . PHE A 1 98 ? 7.492 -0.341 -11.533 1.00 98.06 98 PHE A CA 1
ATOM 795 C C . PHE A 1 98 ? 6.277 -1.167 -11.096 1.00 98.06 98 PHE A C 1
ATOM 797 O O . PHE A 1 98 ? 6.409 -2.105 -10.308 1.00 98.06 98 PHE A O 1
ATOM 804 N N . LEU A 1 99 ? 5.094 -0.862 -11.633 1.00 97.38 99 LEU A N 1
ATOM 805 C CA . LEU A 1 99 ? 3.862 -1.576 -11.318 1.00 97.38 99 LEU A CA 1
ATOM 806 C C . LEU A 1 99 ? 3.924 -3.032 -11.792 1.00 97.38 99 LEU A C 1
ATOM 808 O O . LEU A 1 99 ? 3.459 -3.916 -11.078 1.00 97.38 99 LEU A O 1
ATOM 812 N N . SER A 1 100 ? 4.490 -3.289 -12.973 1.00 98.00 100 SER A N 1
ATOM 813 C CA . SER A 1 100 ? 4.640 -4.646 -13.514 1.00 98.00 100 SER A CA 1
ATOM 814 C C . SER A 1 100 ? 5.565 -5.484 -12.641 1.00 98.00 100 SER A C 1
ATOM 816 O O . SER A 1 100 ? 5.176 -6.569 -12.226 1.00 98.00 100 SER A O 1
ATOM 818 N N . PHE A 1 101 ? 6.715 -4.932 -12.249 1.00 98.50 101 PHE A N 1
ATOM 819 C CA . PHE A 1 101 ? 7.595 -5.574 -11.277 1.00 98.50 101 PHE A CA 1
ATOM 820 C C . PHE A 1 101 ? 6.870 -5.872 -9.960 1.00 98.50 101 PHE A C 1
ATOM 822 O O . PHE A 1 101 ? 6.931 -6.990 -9.460 1.00 98.50 101 PHE A O 1
ATOM 829 N N . CYS A 1 102 ? 6.121 -4.908 -9.416 1.00 98.06 102 CYS A N 1
ATOM 830 C CA . CYS A 1 102 ? 5.372 -5.137 -8.181 1.00 98.06 102 CYS A CA 1
ATOM 831 C C . CYS A 1 102 ? 4.321 -6.251 -8.326 1.00 98.06 102 CYS A C 1
ATOM 833 O O . CYS A 1 102 ? 4.111 -7.007 -7.385 1.00 98.06 102 CYS A O 1
ATOM 835 N N . LYS A 1 103 ? 3.674 -6.374 -9.493 1.00 97.25 103 LYS A N 1
ATOM 836 C CA . LYS A 1 103 ? 2.734 -7.470 -9.783 1.00 97.25 103 LYS A CA 1
ATOM 837 C C . LYS A 1 103 ? 3.436 -8.823 -9.867 1.00 97.25 103 LYS A C 1
ATOM 839 O O . LYS A 1 103 ? 2.897 -9.800 -9.369 1.00 97.25 103 LYS A O 1
ATOM 844 N N . GLU A 1 104 ? 4.619 -8.880 -10.474 1.00 97.94 104 GLU A N 1
ATOM 845 C CA . GLU A 1 104 ? 5.419 -10.109 -10.576 1.00 97.94 104 GLU A CA 1
ATOM 846 C C . GLU A 1 104 ? 5.875 -10.624 -9.206 1.00 97.94 104 GLU A C 1
ATOM 848 O O . GLU A 1 104 ? 5.931 -11.833 -8.997 1.00 97.94 104 GLU A O 1
ATOM 853 N N . GLN A 1 105 ? 6.174 -9.716 -8.272 1.00 97.62 105 GLN A N 1
ATOM 854 C CA . GLN A 1 105 ? 6.543 -10.061 -6.896 1.00 97.62 105 GLN A CA 1
ATOM 855 C C . GLN A 1 105 ? 5.333 -10.368 -5.992 1.00 97.62 105 GLN A C 1
ATOM 857 O O . GLN A 1 105 ? 5.519 -10.846 -4.874 1.00 97.62 105 GLN A O 1
ATOM 862 N N . ASP A 1 106 ? 4.107 -10.091 -6.450 1.00 95.31 106 ASP A N 1
ATOM 863 C CA . ASP A 1 106 ? 2.861 -10.291 -5.701 1.00 95.31 106 ASP A CA 1
ATOM 864 C C . ASP A 1 106 ? 2.929 -9.700 -4.265 1.00 95.31 106 ASP A C 1
ATOM 866 O O . ASP A 1 106 ? 3.533 -8.648 -4.026 1.00 95.31 106 ASP A O 1
ATOM 870 N N . LYS A 1 107 ? 2.309 -10.357 -3.279 1.00 96.19 107 LYS A N 1
ATOM 871 C CA . LYS A 1 107 ? 2.259 -9.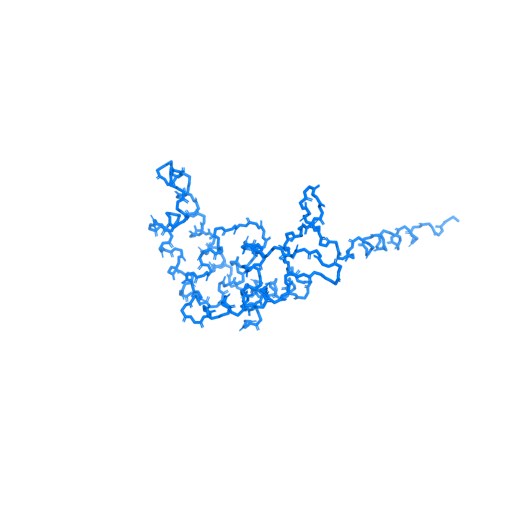954 -1.866 1.00 96.19 107 LYS A CA 1
ATOM 872 C C . LYS A 1 107 ? 3.628 -9.743 -1.223 1.00 96.19 107 LYS A C 1
ATOM 874 O O . LYS A 1 107 ? 3.723 -8.975 -0.267 1.00 96.19 107 LYS A O 1
ATOM 879 N N . THR A 1 108 ? 4.693 -10.359 -1.744 1.00 96.75 108 THR A N 1
ATOM 880 C CA . THR A 1 108 ? 6.052 -10.226 -1.195 1.00 96.75 108 THR A CA 1
ATOM 881 C C . THR A 1 108 ? 6.546 -8.780 -1.209 1.00 96.75 108 THR A C 1
ATOM 883 O O . THR A 1 108 ? 7.316 -8.401 -0.331 1.00 96.75 108 THR A O 1
ATOM 886 N N . ILE A 1 109 ? 6.093 -7.945 -2.154 1.00 97.44 109 ILE A N 1
ATOM 887 C CA . ILE A 1 109 ? 6.557 -6.553 -2.259 1.00 97.44 109 ILE A CA 1
ATOM 888 C C . ILE A 1 109 ? 5.760 -5.563 -1.408 1.00 97.44 109 ILE A C 1
ATOM 890 O O . ILE A 1 109 ? 6.222 -4.448 -1.154 1.00 97.44 109 ILE A O 1
ATOM 894 N N . TRP A 1 110 ? 4.564 -5.947 -0.953 1.00 98.06 110 TRP A N 1
ATOM 895 C CA . TRP A 1 110 ? 3.672 -5.048 -0.220 1.00 98.06 110 TRP A CA 1
ATOM 896 C C . TRP A 1 110 ? 4.314 -4.437 1.034 1.00 98.06 110 TRP A C 1
ATOM 898 O O . TRP A 1 110 ? 4.153 -3.230 1.219 1.00 98.06 110 TRP A O 1
ATOM 908 N N . PRO A 1 111 ? 5.111 -5.170 1.844 1.00 98.50 111 PRO A N 1
ATOM 909 C CA . PRO A 1 111 ? 5.817 -4.592 2.987 1.00 98.50 111 PRO A CA 1
ATOM 910 C C . PRO A 1 111 ? 6.695 -3.380 2.635 1.00 98.50 111 PRO A C 1
ATOM 912 O O . PRO A 1 111 ? 6.736 -2.408 3.388 1.00 98.50 111 PRO A O 1
ATOM 915 N N . LEU A 1 112 ? 7.353 -3.369 1.469 1.00 98.38 112 LEU A N 1
ATOM 916 C CA . LEU A 1 112 ? 8.162 -2.217 1.048 1.00 98.38 112 LEU A CA 1
ATOM 917 C C . LEU A 1 112 ? 7.295 -0.996 0.708 1.00 98.38 112 LEU A C 1
ATOM 919 O O . LEU A 1 112 ? 7.678 0.137 1.009 1.00 98.38 112 LEU A O 1
ATOM 923 N N . LEU A 1 113 ? 6.113 -1.214 0.122 1.00 98.00 113 LEU A N 1
ATOM 924 C CA . LEU A 1 113 ? 5.135 -0.151 -0.134 1.00 98.00 113 LEU A CA 1
ATOM 925 C C . LEU A 1 113 ? 4.551 0.387 1.178 1.00 98.00 113 LEU A C 1
ATOM 927 O O . LEU A 1 113 ? 4.445 1.599 1.341 1.00 98.00 113 LEU A O 1
ATOM 931 N N . PHE A 1 114 ? 4.235 -0.488 2.136 1.00 98.31 114 PHE A N 1
ATOM 932 C CA . PHE A 1 114 ? 3.741 -0.089 3.456 1.00 98.31 114 PHE A CA 1
ATOM 933 C C . PHE A 1 114 ? 4.754 0.781 4.204 1.00 98.31 114 PHE A C 1
ATOM 935 O O . PHE A 1 114 ? 4.386 1.840 4.704 1.00 98.31 114 PHE A O 1
ATOM 942 N N . GLN A 1 115 ? 6.033 0.390 4.212 1.00 97.81 115 GLN A N 1
ATOM 943 C CA . GLN A 1 115 ? 7.096 1.175 4.846 1.00 97.81 115 GLN A CA 1
ATOM 944 C C . GLN A 1 115 ? 7.281 2.548 4.186 1.00 97.81 115 GLN A C 1
ATOM 946 O O . GLN A 1 115 ? 7.498 3.540 4.880 1.00 97.81 115 GLN A O 1
ATOM 951 N N . LYS A 1 116 ? 7.224 2.637 2.850 1.00 97.00 116 LYS A N 1
ATOM 952 C CA . LYS A 1 116 ? 7.307 3.939 2.168 1.00 97.00 116 LYS A CA 1
ATOM 953 C C . LYS A 1 116 ? 6.124 4.835 2.548 1.00 97.00 116 LYS A C 1
ATOM 955 O O . LYS A 1 116 ? 6.347 6.001 2.862 1.00 97.00 116 LYS A O 1
ATOM 960 N N . TYR A 1 117 ? 4.909 4.285 2.597 1.00 96.31 117 TYR A N 1
ATOM 961 C CA . TYR A 1 117 ? 3.720 5.047 2.981 1.00 96.31 117 TYR A CA 1
ATOM 962 C C . TYR A 1 117 ? 3.776 5.524 4.439 1.00 96.31 117 TYR A C 1
ATOM 964 O O . TYR A 1 117 ? 3.531 6.695 4.701 1.00 96.31 117 TYR A O 1
ATOM 972 N N . GLU A 1 118 ? 4.173 4.655 5.376 1.00 94.44 118 GLU A N 1
ATOM 973 C CA . GLU A 1 118 ? 4.380 5.014 6.791 1.00 94.44 118 GLU A CA 1
ATOM 974 C C . GLU A 1 118 ? 5.365 6.185 6.947 1.00 94.44 118 GLU A C 1
ATOM 976 O O . GLU A 1 118 ? 5.162 7.074 7.769 1.00 94.44 118 GLU A O 1
ATOM 981 N N . ARG A 1 119 ? 6.409 6.239 6.113 1.00 94.44 119 ARG A N 1
ATOM 982 C CA . ARG A 1 119 ? 7.399 7.330 6.097 1.00 94.44 119 ARG A CA 1
ATOM 983 C C . ARG A 1 119 ? 6.910 8.613 5.408 1.00 94.44 119 ARG A C 1
ATOM 985 O O . ARG A 1 119 ? 7.716 9.516 5.188 1.00 94.44 119 ARG A O 1
ATOM 992 N N . GLY A 1 120 ? 5.626 8.699 5.066 1.00 91.81 120 GLY A N 1
ATOM 993 C CA . GLY A 1 120 ? 5.001 9.877 4.463 1.00 91.81 120 GLY A CA 1
ATOM 994 C C . GLY A 1 120 ? 5.082 9.933 2.938 1.00 91.81 120 GLY A C 1
ATOM 995 O O . GLY A 1 120 ? 4.816 10.979 2.351 1.00 91.81 120 GLY A O 1
ATOM 996 N N . ASP A 1 121 ? 5.458 8.840 2.269 1.00 92.44 121 ASP A N 1
ATOM 997 C CA . ASP A 1 121 ? 5.452 8.795 0.809 1.00 92.44 121 ASP A CA 1
ATOM 998 C C . ASP A 1 121 ? 4.045 8.463 0.286 1.00 92.44 121 ASP A C 1
ATOM 1000 O O . ASP A 1 121 ? 3.685 7.311 0.047 1.00 92.44 121 ASP A O 1
ATOM 1004 N N . GLU A 1 122 ? 3.201 9.480 0.124 1.00 87.69 122 GLU A N 1
ATOM 1005 C CA . GLU A 1 122 ? 1.804 9.288 -0.286 1.00 87.69 122 GLU A CA 1
ATOM 1006 C C . GLU A 1 122 ? 1.650 8.677 -1.693 1.00 87.69 122 GLU A C 1
ATOM 1008 O O . GLU A 1 122 ? 0.621 8.059 -1.997 1.00 87.69 122 GLU A O 1
ATOM 1013 N N . LEU A 1 123 ? 2.676 8.791 -2.548 1.00 86.69 123 LEU A N 1
ATOM 1014 C CA . LEU A 1 123 ? 2.657 8.316 -3.937 1.00 86.69 123 LEU A CA 1
ATOM 1015 C C . LEU A 1 123 ? 2.443 6.805 -4.016 1.00 86.69 123 LEU A C 1
ATOM 1017 O O . LEU A 1 123 ? 1.665 6.319 -4.847 1.00 86.69 123 LEU A O 1
ATOM 1021 N N . VAL A 1 124 ? 3.083 6.051 -3.116 1.00 91.94 124 VAL A N 1
ATOM 1022 C CA . VAL A 1 124 ? 2.931 4.591 -3.071 1.00 91.94 124 VAL A CA 1
ATOM 1023 C C . VAL A 1 124 ? 1.517 4.167 -2.684 1.00 91.94 124 VAL A C 1
ATOM 1025 O O . VAL A 1 124 ? 1.098 3.067 -3.040 1.00 91.94 124 VAL A O 1
ATOM 1028 N N . GLY A 1 125 ? 0.742 5.053 -2.052 1.00 91.00 125 GLY A N 1
ATOM 1029 C CA . GLY A 1 125 ? -0.652 4.812 -1.710 1.00 91.00 125 GLY A CA 1
ATOM 1030 C C . GLY A 1 125 ? -1.519 4.491 -2.926 1.00 91.00 125 GLY A C 1
ATOM 1031 O O . GLY A 1 125 ? -2.349 3.581 -2.886 1.00 91.00 125 GLY A O 1
ATOM 1032 N N . ARG A 1 126 ? -1.291 5.184 -4.047 1.00 89.19 126 ARG A N 1
ATOM 1033 C CA . ARG A 1 126 ? -2.018 4.919 -5.296 1.00 89.19 126 ARG A CA 1
ATOM 1034 C C . ARG A 1 126 ? -1.571 3.621 -5.959 1.00 89.19 126 ARG A C 1
ATOM 1036 O O . ARG A 1 126 ? -2.408 2.872 -6.457 1.00 89.19 126 ARG A O 1
ATOM 1043 N N . THR A 1 127 ? -0.271 3.334 -5.935 1.00 93.19 127 THR A N 1
ATOM 1044 C CA . THR A 1 127 ? 0.275 2.060 -6.424 1.00 93.19 127 THR A CA 1
ATOM 1045 C C . THR A 1 127 ? -0.310 0.884 -5.661 1.00 93.19 127 THR A C 1
ATOM 1047 O O . THR A 1 127 ? -0.740 -0.085 -6.281 1.00 93.19 127 THR A O 1
ATOM 1050 N N . LEU A 1 128 ? -0.399 0.995 -4.337 1.00 94.69 128 LEU A N 1
ATOM 1051 C CA . LEU A 1 128 ? -0.989 -0.029 -3.490 1.00 94.69 128 LEU A CA 1
ATOM 1052 C C . LEU A 1 128 ? -2.427 -0.345 -3.911 1.00 94.69 128 LEU A C 1
ATOM 1054 O O . LEU A 1 128 ? -2.771 -1.509 -4.101 1.00 94.69 128 LEU A O 1
ATOM 1058 N N . VAL A 1 129 ? -3.257 0.683 -4.118 1.00 92.81 129 VAL A N 1
ATOM 1059 C CA . VAL A 1 129 ? -4.630 0.502 -4.609 1.00 92.81 129 VAL A CA 1
ATOM 1060 C C . VAL A 1 129 ? -4.622 -0.167 -5.984 1.00 92.81 129 VAL A C 1
ATOM 1062 O O . VAL A 1 129 ? -5.304 -1.165 -6.165 1.00 92.81 129 VAL A O 1
ATOM 1065 N N . ASN A 1 130 ? -3.804 0.292 -6.931 1.00 93.50 130 ASN A N 1
ATOM 1066 C CA . ASN A 1 130 ? -3.735 -0.313 -8.268 1.00 93.50 130 ASN A CA 1
ATOM 1067 C C . ASN A 1 130 ? -3.311 -1.795 -8.259 1.00 93.50 130 ASN A C 1
ATOM 1069 O O . ASN A 1 130 ? -3.723 -2.547 -9.142 1.00 93.50 130 ASN A O 1
ATOM 1073 N N . LEU A 1 131 ? -2.497 -2.214 -7.288 1.00 95.44 131 LEU A N 1
ATOM 1074 C CA . LEU A 1 131 ? -2.085 -3.610 -7.117 1.00 95.44 131 LEU A CA 1
ATOM 1075 C C . LEU A 1 131 ? -3.172 -4.474 -6.477 1.00 95.44 131 LEU A C 1
ATOM 1077 O O . LEU A 1 131 ? -3.309 -5.641 -6.827 1.00 95.44 131 LEU A O 1
ATOM 1081 N N . THR A 1 132 ? -3.932 -3.912 -5.540 1.00 95.81 132 THR A N 1
ATOM 1082 C CA . THR A 1 132 ? -4.767 -4.696 -4.616 1.00 95.81 132 THR A CA 1
ATOM 1083 C C . THR A 1 132 ? -6.265 -4.570 -4.876 1.00 95.81 132 THR A C 1
ATOM 1085 O O . THR A 1 132 ? -7.023 -5.436 -4.452 1.00 95.81 132 THR A O 1
ATOM 1088 N N . TYR A 1 133 ? -6.717 -3.537 -5.594 1.00 93.94 133 TYR A N 1
ATOM 1089 C CA . TYR A 1 133 ? -8.138 -3.187 -5.703 1.00 93.94 133 TYR A CA 1
ATOM 1090 C C . TYR A 1 133 ? -9.011 -4.301 -6.287 1.00 93.94 133 TYR A C 1
ATOM 1092 O O . TYR A 1 133 ? -10.128 -4.505 -5.821 1.00 93.94 133 TYR A O 1
ATOM 1100 N N . ASN A 1 134 ? -8.510 -5.047 -7.273 1.00 94.25 134 ASN A N 1
ATOM 1101 C CA . ASN A 1 134 ? -9.292 -6.112 -7.907 1.00 94.25 134 ASN A CA 1
ATOM 1102 C C . ASN A 1 134 ? -9.673 -7.239 -6.935 1.00 94.25 134 ASN A C 1
ATOM 1104 O O . ASN A 1 134 ? -10.714 -7.860 -7.118 1.00 94.25 134 ASN A O 1
ATOM 1108 N N . GLU A 1 135 ? -8.842 -7.505 -5.925 1.00 95.94 135 GLU A N 1
ATOM 1109 C CA . GLU A 1 135 ? -9.055 -8.596 -4.966 1.00 95.94 135 GLU A CA 1
ATOM 1110 C C . GLU A 1 135 ? -9.545 -8.082 -3.604 1.00 95.94 135 GLU A C 1
ATOM 1112 O O . GLU A 1 135 ? -10.417 -8.688 -2.989 1.00 95.94 135 GLU A O 1
ATOM 1117 N N . TYR A 1 136 ? -9.036 -6.932 -3.158 1.00 96.75 136 TYR A N 1
ATOM 1118 C CA . TYR A 1 136 ? -9.249 -6.389 -1.813 1.00 96.75 136 TYR A CA 1
ATOM 1119 C C . TYR A 1 136 ? -10.007 -5.058 -1.802 1.00 96.75 136 TYR A C 1
ATOM 1121 O O . TYR A 1 136 ? -10.167 -4.445 -0.748 1.00 96.75 136 TYR A O 1
ATOM 1129 N N . GLY A 1 137 ? -10.508 -4.599 -2.953 1.00 93.75 137 GLY A N 1
ATOM 1130 C CA . GLY A 1 137 ? -11.190 -3.309 -3.079 1.00 93.75 137 GLY A CA 1
ATOM 1131 C C . GLY A 1 137 ? -12.405 -3.153 -2.161 1.00 93.75 137 GLY A C 1
ATOM 1132 O O . GLY A 1 137 ? -12.666 -2.043 -1.701 1.00 93.75 137 GLY A O 1
ATOM 1133 N N . SER A 1 138 ? -13.096 -4.247 -1.814 1.00 96.06 138 SER A N 1
ATOM 1134 C CA . SER A 1 138 ? -14.232 -4.221 -0.879 1.00 96.06 138 SER A CA 1
ATOM 1135 C C . SER A 1 138 ? -13.844 -3.763 0.530 1.00 96.06 138 SER A C 1
ATOM 1137 O O . SER A 1 138 ? -14.657 -3.128 1.201 1.00 96.06 138 SER A O 1
ATOM 1139 N N . LEU A 1 139 ? -12.596 -3.989 0.963 1.00 96.62 139 LEU A N 1
ATOM 1140 C CA . LEU A 1 139 ? -12.119 -3.528 2.271 1.00 96.62 139 LEU A CA 1
ATOM 1141 C C . LEU A 1 139 ? -12.151 -1.997 2.375 1.00 96.62 139 LEU A C 1
ATOM 1143 O O . LEU A 1 139 ? -12.385 -1.467 3.458 1.00 96.62 139 LEU A O 1
ATOM 1147 N N . LEU A 1 140 ? -11.942 -1.270 1.269 1.00 93.81 140 LEU A N 1
ATOM 1148 C CA . LEU A 1 140 ? -12.041 0.193 1.267 1.00 93.81 140 LEU A CA 1
ATOM 1149 C C . LEU A 1 140 ? -13.474 0.659 1.543 1.00 93.81 140 LEU A C 1
ATOM 1151 O O . LEU A 1 140 ? -13.667 1.662 2.229 1.00 93.81 140 LEU A O 1
ATOM 1155 N N . ASP A 1 141 ? -14.474 -0.053 1.028 1.00 92.38 141 ASP A N 1
ATOM 1156 C CA . ASP A 1 141 ? -15.879 0.279 1.264 1.00 92.38 141 ASP A CA 1
ATOM 1157 C C . ASP A 1 141 ? -16.301 -0.066 2.693 1.00 92.38 141 ASP A C 1
ATOM 1159 O O . ASP A 1 141 ? -16.976 0.739 3.336 1.00 92.38 141 ASP A O 1
ATOM 1163 N N . GLU A 1 142 ? -15.834 -1.195 3.228 1.00 94.75 142 GLU A N 1
ATOM 1164 C CA . GLU A 1 142 ? -16.013 -1.553 4.639 1.00 94.75 142 GLU A CA 1
ATOM 1165 C C . GLU A 1 142 ? -15.419 -0.491 5.566 1.00 94.75 142 GLU A C 1
ATOM 1167 O O . GLU A 1 142 ? -16.122 0.024 6.433 1.00 94.75 142 GLU A O 1
ATOM 1172 N N . ILE A 1 143 ? -14.166 -0.083 5.334 1.00 94.56 143 ILE A N 1
ATOM 1173 C CA . ILE A 1 143 ? -13.491 0.954 6.129 1.00 94.56 143 ILE A CA 1
ATOM 1174 C C . ILE A 1 143 ? -14.271 2.270 6.085 1.00 94.56 143 ILE A C 1
ATOM 1176 O O . ILE A 1 143 ? -14.458 2.915 7.113 1.00 94.56 143 ILE A O 1
ATOM 1180 N N . ARG A 1 144 ? -14.765 2.682 4.911 1.00 91.06 144 ARG A N 1
ATOM 1181 C CA . ARG A 1 144 ? -15.575 3.906 4.787 1.00 91.06 144 ARG A CA 1
ATOM 1182 C C . ARG A 1 144 ? -16.884 3.805 5.564 1.00 91.06 144 ARG A C 1
ATOM 1184 O O . ARG A 1 144 ? -17.307 4.799 6.151 1.00 91.06 144 ARG A O 1
ATOM 1191 N N . GLN A 1 145 ? -17.528 2.638 5.562 1.00 90.94 145 GLN A N 1
ATOM 1192 C CA . GLN A 1 145 ? -18.759 2.399 6.316 1.00 90.94 145 GLN A CA 1
ATOM 1193 C C . GLN A 1 145 ? -18.510 2.355 7.829 1.00 90.94 145 GLN A C 1
ATOM 1195 O O . GLN A 1 145 ? -19.308 2.911 8.580 1.00 90.94 145 GLN A O 1
ATOM 1200 N N . GLU A 1 146 ? -17.420 1.728 8.275 1.00 89.50 146 GLU A N 1
ATOM 1201 C CA . GLU A 1 146 ? -16.968 1.706 9.674 1.00 89.50 146 GLU A CA 1
ATOM 1202 C C . GLU A 1 146 ? -16.687 3.137 10.156 1.00 89.50 146 GLU A C 1
ATOM 1204 O O . GLU A 1 146 ? -17.361 3.629 11.063 1.00 89.50 146 GLU A O 1
ATOM 1209 N N . SER A 1 147 ? -15.825 3.872 9.445 1.00 87.94 147 SER A N 1
ATOM 1210 C CA . SER A 1 147 ? -15.518 5.276 9.743 1.00 87.94 147 SER A CA 1
ATOM 1211 C C . SER A 1 147 ? -16.742 6.195 9.671 1.00 87.94 147 SER A C 1
ATOM 1213 O O . SER A 1 147 ? -16.741 7.269 10.261 1.00 87.94 147 SER A O 1
ATOM 1215 N N . ALA A 1 148 ? -17.799 5.825 8.939 1.00 85.31 148 ALA A N 1
ATOM 1216 C CA . ALA A 1 148 ? -19.039 6.597 8.908 1.00 85.31 148 ALA A CA 1
ATOM 1217 C C . ALA A 1 148 ? -19.903 6.424 10.165 1.00 85.31 148 ALA A C 1
ATOM 1219 O O . ALA A 1 148 ? -20.654 7.338 10.507 1.00 85.31 148 ALA A O 1
ATOM 1220 N N . LYS A 1 149 ? -19.799 5.280 10.847 1.00 85.19 149 LYS A N 1
ATOM 1221 C CA . LYS A 1 149 ? -20.542 4.989 12.082 1.00 85.19 149 LYS A CA 1
ATOM 1222 C C . LYS A 1 149 ? -19.881 5.616 13.309 1.00 85.19 149 LYS A C 1
ATOM 1224 O O . LYS A 1 149 ? -20.580 5.997 14.240 1.00 85.19 149 LYS A O 1
ATOM 1229 N N . GLU A 1 150 ? -18.561 5.767 13.284 1.00 80.69 150 GLU A N 1
ATOM 1230 C CA . GLU A 1 150 ? -17.739 6.208 14.422 1.00 80.69 150 GLU A CA 1
ATOM 1231 C C . GLU A 1 150 ? -17.379 7.706 14.364 1.00 80.69 150 GLU A C 1
ATOM 1233 O O . GLU A 1 150 ? -16.366 8.140 14.897 1.00 80.69 150 GLU A O 1
ATOM 1238 N N . ARG A 1 151 ? -18.210 8.533 13.714 1.00 82.75 151 ARG A N 1
ATOM 1239 C CA . ARG A 1 151 ? -17.909 9.956 13.455 1.00 82.75 151 ARG A CA 1
ATOM 1240 C C . ARG A 1 151 ? -18.035 10.889 14.656 1.00 82.75 151 ARG A C 1
ATOM 1242 O O . ARG A 1 151 ? -17.839 12.087 14.485 1.00 82.75 151 ARG A O 1
ATOM 1249 N N . TYR A 1 152 ? -18.401 10.395 15.832 1.00 85.19 152 TYR A N 1
ATOM 1250 C CA . TYR A 1 152 ? -18.589 11.238 17.009 1.00 85.19 152 TYR A CA 1
ATOM 1251 C C . TYR A 1 152 ? -17.981 10.591 18.247 1.00 85.19 152 TYR A C 1
ATOM 1253 O O . TYR A 1 152 ? -18.204 9.405 18.497 1.00 85.19 152 TYR A O 1
ATOM 1261 N N . THR A 1 153 ? -17.248 11.378 19.037 1.00 80.88 153 THR A N 1
ATOM 1262 C CA . THR A 1 153 ? -16.822 10.960 20.381 1.00 80.88 153 THR A CA 1
ATOM 1263 C C . THR A 1 153 ? -18.016 10.934 21.342 1.00 80.88 153 THR A C 1
ATOM 1265 O O . THR A 1 153 ? -19.100 11.433 21.024 1.00 80.88 153 THR A O 1
ATOM 1268 N N . ALA A 1 154 ? -17.828 10.388 22.548 1.00 82.44 154 ALA A N 1
ATOM 1269 C CA . ALA A 1 154 ? -18.865 10.387 23.584 1.00 82.44 154 ALA A CA 1
ATOM 1270 C C . ALA A 1 154 ? -19.314 11.812 23.976 1.00 82.44 154 ALA A C 1
ATOM 1272 O O . ALA A 1 154 ? -20.458 12.022 24.373 1.00 82.44 154 ALA A O 1
ATOM 1273 N N . GLU A 1 155 ? -18.426 12.793 23.817 1.00 82.25 155 GLU A N 1
ATOM 1274 C CA . GLU A 1 155 ? -18.648 14.218 24.073 1.00 82.25 155 GLU A CA 1
ATOM 1275 C C . GLU A 1 155 ? -19.292 14.950 22.880 1.00 82.25 155 GLU A C 1
ATOM 1277 O O . GLU A 1 155 ? -19.602 16.136 22.983 1.00 82.25 155 GLU A O 1
ATOM 1282 N N . GLY A 1 156 ? -19.514 14.262 21.754 1.00 81.00 156 GLY A N 1
ATOM 1283 C CA . GLY A 1 156 ? -20.145 14.817 20.555 1.00 81.00 156 GLY A CA 1
ATOM 1284 C C . GLY A 1 156 ? -19.195 15.533 19.590 1.00 81.00 156 GLY A C 1
ATOM 1285 O O . GLY A 1 156 ? -19.670 16.141 18.631 1.00 81.00 156 GLY A O 1
ATOM 1286 N N . THR A 1 157 ? -17.876 15.454 19.797 1.00 84.38 157 THR A N 1
ATOM 1287 C CA . THR A 1 157 ? -16.879 16.009 18.866 1.00 84.38 157 THR A CA 1
ATOM 1288 C C . THR A 1 157 ? -16.884 15.220 17.564 1.00 84.38 157 THR A C 1
ATOM 1290 O O . THR A 1 157 ? -16.858 13.989 17.596 1.00 84.38 157 THR A O 1
ATOM 1293 N N . TYR A 1 158 ? -16.901 15.909 16.422 1.00 84.12 158 TYR A N 1
ATOM 1294 C CA . TYR A 1 158 ? -16.900 15.252 15.118 1.00 84.12 158 TYR A CA 1
ATOM 1295 C C . TYR A 1 158 ? -15.505 14.716 14.772 1.00 84.12 158 TYR A C 1
ATOM 1297 O O . TYR A 1 158 ? -14.515 15.443 14.831 1.00 84.12 158 TYR A O 1
ATOM 1305 N N . ILE A 1 159 ? -15.428 13.450 14.372 1.00 85.06 159 ILE A N 1
ATOM 1306 C CA . ILE A 1 159 ? -14.221 12.809 13.853 1.00 85.06 159 ILE A CA 1
ATOM 1307 C C . ILE A 1 159 ? -14.320 12.812 12.330 1.00 85.06 159 ILE A C 1
ATOM 1309 O O . ILE A 1 159 ? -15.148 12.113 11.739 1.00 85.06 159 ILE A O 1
ATOM 1313 N N . ALA A 1 160 ? -13.479 13.620 11.688 1.00 84.50 160 ALA A N 1
ATOM 1314 C CA . ALA A 1 160 ? -13.385 13.682 10.241 1.00 84.50 160 ALA A CA 1
ATOM 1315 C C . ALA A 1 160 ? -12.421 12.589 9.743 1.00 84.50 160 ALA A C 1
ATOM 1317 O O . ALA A 1 160 ? -11.215 12.696 9.992 1.00 84.50 160 ALA A O 1
ATOM 1318 N N . PRO A 1 161 ? -12.904 11.553 9.028 1.00 82.44 161 PRO A N 1
ATOM 1319 C CA . PRO A 1 161 ? -12.015 10.560 8.442 1.00 82.44 161 PRO A CA 1
ATOM 1320 C C . PRO A 1 161 ? -11.190 11.209 7.328 1.00 82.44 161 PRO A C 1
ATOM 1322 O O . PRO A 1 161 ? -11.744 11.714 6.348 1.00 82.44 161 PRO A O 1
ATOM 1325 N N . SER A 1 162 ? -9.869 11.202 7.486 1.00 87.56 162 SER A N 1
ATOM 1326 C CA . SER A 1 162 ? -8.933 11.682 6.470 1.00 87.56 162 SER A CA 1
ATOM 1327 C C . SER A 1 162 ? -8.679 10.605 5.409 1.00 87.56 162 SER A C 1
ATOM 1329 O O . SER A 1 162 ? -8.851 9.407 5.659 1.00 87.56 162 SER A O 1
ATOM 1331 N N . GLU A 1 163 ? -8.263 11.012 4.205 1.00 86.56 163 GLU A N 1
ATOM 1332 C CA . GLU A 1 163 ? -7.844 10.046 3.179 1.00 86.56 163 GLU A CA 1
ATOM 1333 C C . GLU A 1 163 ? -6.676 9.182 3.667 1.00 86.56 163 GLU A C 1
ATOM 1335 O O . GLU A 1 163 ? -6.664 7.976 3.411 1.00 86.56 163 GLU A O 1
ATOM 1340 N N . ASP A 1 164 ? -5.751 9.777 4.423 1.00 90.06 164 ASP A N 1
ATOM 1341 C CA . ASP A 1 164 ? -4.621 9.066 5.014 1.00 90.06 164 ASP A CA 1
ATOM 1342 C C . ASP A 1 164 ? -5.054 8.061 6.077 1.00 90.06 164 ASP A C 1
ATOM 1344 O O . ASP A 1 164 ? -4.601 6.919 6.048 1.00 90.06 164 ASP A O 1
ATOM 1348 N N . ALA A 1 165 ? -5.996 8.415 6.956 1.00 92.06 165 ALA A N 1
ATOM 1349 C CA . ALA A 1 165 ? -6.542 7.474 7.931 1.00 92.06 165 ALA A CA 1
ATOM 1350 C C . ALA A 1 165 ? -7.218 6.279 7.248 1.00 92.06 165 ALA A C 1
ATOM 1352 O O . ALA A 1 165 ? -6.992 5.129 7.630 1.00 92.06 165 ALA A O 1
ATOM 1353 N N . ILE A 1 166 ? -8.015 6.528 6.202 1.00 93.62 166 ILE A N 1
ATOM 1354 C CA . ILE A 1 166 ? -8.651 5.462 5.414 1.00 93.62 166 ILE A CA 1
ATOM 1355 C C . ILE A 1 166 ? -7.585 4.570 4.775 1.00 93.62 166 ILE A C 1
ATOM 1357 O O . ILE A 1 166 ? -7.694 3.341 4.811 1.00 93.62 166 ILE A O 1
ATOM 1361 N N . ARG A 1 167 ? -6.544 5.171 4.196 1.00 94.75 167 ARG A N 1
ATOM 1362 C CA . ARG A 1 167 ? -5.481 4.434 3.518 1.00 94.75 167 ARG A CA 1
ATOM 1363 C C . ARG A 1 167 ? -4.619 3.641 4.496 1.00 94.75 167 ARG A C 1
ATOM 1365 O O . ARG A 1 167 ? -4.307 2.490 4.202 1.00 94.75 167 ARG A O 1
ATOM 1372 N N . MET A 1 168 ? -4.315 4.180 5.673 1.00 96.25 168 MET A N 1
ATOM 1373 C CA . MET A 1 168 ? -3.597 3.448 6.712 1.00 96.25 168 MET A CA 1
ATOM 1374 C C . MET A 1 168 ? -4.436 2.299 7.279 1.00 96.25 168 MET A C 1
ATOM 1376 O O . MET A 1 168 ? -3.926 1.191 7.426 1.00 96.25 168 MET A O 1
ATOM 1380 N N . LYS A 1 169 ? -5.740 2.497 7.523 1.00 96.06 169 LYS A N 1
ATOM 1381 C CA . LYS A 1 169 ? -6.654 1.395 7.885 1.00 96.06 169 LYS A CA 1
ATOM 1382 C C . LYS A 1 169 ? -6.640 0.291 6.826 1.00 96.06 169 LYS A C 1
ATOM 1384 O O . LYS A 1 169 ? -6.588 -0.887 7.171 1.00 96.06 169 LYS A O 1
ATOM 1389 N N . TYR A 1 170 ? -6.635 0.661 5.545 1.00 97.31 170 TYR A N 1
ATOM 1390 C CA . TYR A 1 170 ? -6.562 -0.295 4.439 1.00 97.31 170 TYR A CA 1
ATOM 1391 C C . TYR A 1 170 ? -5.237 -1.062 4.434 1.00 97.31 170 TYR A C 1
ATOM 1393 O O . TYR A 1 170 ? -5.241 -2.289 4.380 1.00 97.31 170 TYR A O 1
ATOM 1401 N N . ILE A 1 171 ? -4.115 -0.359 4.593 1.00 97.88 171 ILE A N 1
ATOM 1402 C CA . ILE A 1 171 ? -2.783 -0.957 4.732 1.00 97.88 171 ILE A CA 1
ATOM 1403 C C . ILE A 1 171 ? -2.724 -1.919 5.925 1.00 97.88 171 ILE A C 1
ATOM 1405 O O . ILE A 1 171 ? -2.221 -3.027 5.773 1.00 97.88 171 ILE A O 1
ATOM 1409 N N . LYS A 1 172 ? -3.284 -1.556 7.083 1.00 98.12 172 LYS A N 1
ATOM 1410 C CA . LYS A 1 172 ? -3.354 -2.434 8.264 1.00 98.12 172 LYS A CA 1
ATOM 1411 C C . LYS A 1 172 ? -4.174 -3.695 7.988 1.00 98.12 172 LYS A C 1
ATOM 1413 O O . LYS A 1 172 ? -3.726 -4.790 8.325 1.00 98.12 172 LYS A O 1
ATOM 1418 N N . LYS A 1 173 ? -5.331 -3.577 7.316 1.00 97.88 173 LYS A N 1
ATOM 1419 C CA . LYS A 1 173 ? -6.119 -4.754 6.904 1.00 97.88 173 LYS A CA 1
ATOM 1420 C C . LYS A 1 173 ? -5.331 -5.643 5.932 1.00 97.88 173 LYS A C 1
ATOM 1422 O O . LYS A 1 173 ? -5.344 -6.854 6.105 1.00 97.88 173 LYS A O 1
ATOM 1427 N N . LEU A 1 174 ? -4.593 -5.073 4.975 1.00 97.88 174 LEU A N 1
ATOM 1428 C CA . LEU A 1 174 ? -3.736 -5.843 4.061 1.00 97.88 174 LEU A CA 1
ATOM 1429 C C . LEU A 1 174 ? -2.546 -6.501 4.778 1.00 97.88 174 LEU A C 1
ATOM 1431 O O . LEU A 1 174 ? -2.246 -7.660 4.513 1.00 97.88 174 LEU A O 1
ATOM 1435 N N . LEU A 1 175 ? -1.900 -5.801 5.715 1.00 98.19 175 LEU A N 1
ATOM 1436 C CA . LEU A 1 175 ? -0.813 -6.341 6.534 1.00 98.19 175 LEU A CA 1
ATOM 1437 C C . LEU A 1 175 ? -1.282 -7.536 7.373 1.00 98.19 175 LEU A C 1
ATOM 1439 O O . LEU A 1 175 ? -0.510 -8.458 7.613 1.00 98.19 175 LEU A O 1
ATOM 1443 N N . ALA A 1 176 ? -2.540 -7.558 7.815 1.00 97.62 176 ALA A N 1
ATOM 1444 C CA . ALA A 1 176 ? -3.103 -8.692 8.544 1.00 97.62 176 ALA A CA 1
ATOM 1445 C C . ALA A 1 176 ? -3.282 -9.955 7.674 1.00 97.62 176 ALA A C 1
ATOM 1447 O O . ALA A 1 176 ? -3.394 -11.048 8.226 1.00 97.62 176 ALA A O 1
ATOM 1448 N N . LEU A 1 177 ? -3.285 -9.818 6.343 1.00 96.06 177 LEU A N 1
ATOM 1449 C CA . LEU A 1 177 ? -3.473 -10.913 5.382 1.00 96.06 177 LEU A CA 1
ATOM 1450 C C . LEU A 1 177 ? -2.163 -11.559 4.907 1.00 96.06 177 LEU A C 1
ATOM 1452 O O . LEU A 1 177 ? -2.221 -12.559 4.186 1.00 96.06 177 LEU A O 1
ATOM 1456 N N . ILE A 1 178 ? -1.013 -10.984 5.269 1.00 93.94 178 ILE A N 1
ATOM 1457 C CA . ILE A 1 178 ? 0.325 -11.436 4.853 1.00 93.94 178 ILE A CA 1
ATOM 1458 C C . ILE A 1 178 ? 1.224 -11.778 6.035 1.00 93.94 178 ILE A C 1
ATOM 1460 O O . ILE A 1 178 ? 0.929 -11.322 7.164 1.00 93.94 178 ILE A O 1
#

Foldseek 3Di:
DDPPPVVVVVVVVVVVVVVPPDDPPFDADPVNQETEDDDADDPVLVVLLVVLVVPQDPVLVVVLVVLVVVLVVVCPPPVLVVDPDLVSSCPDPSNVVNLVSCLVCQLSCLSVLLVCVNVVNCNSLVSVCVRPCVPLVVVLVVLVVVCVVPQQDPVGRGYDYDPSNSSNSSSVVSSVVD

Secondary structure (DSSP, 8-state):
--TTHHHHHHHHHHHHHTT-S-----EE-TTSSEEE------HHHHHHHHHHHHTS-HHHHHHHHHHHHHHHHHHT-HHHHT---GGGGG-SHHHHHHHHHHHHTGGGGHHHHHHHHHTT-THHHHHHHHHHHHHHHHHHHHHHHHHHH--B-TT--EEE--HHHHHHHHHHHHHTT-

pLDDT: mean 82.66, std 20.5, range [29.31, 98.56]

Radius of gyration: 20.58 Å; chains: 1; bounding box: 53×38×66 Å